Protein AF-A0A164U7T7-F1 (afdb_monomer)

Sequence (121 aa):
MAAIAFRSTSLLSQFTQSLHIPIFQALWELFPPFLLAVPKKKTSHSRKRMRSANKGLQDKTSKRLFFDILDSADVHIGFVNCPGCGNVKLAHHICASCYSQISREWKAQQRVGNSDAESIS

Mean predicted aligned error: 17.82 Å

Organism: NCBI:txid1314777

Solvent-accessible surface area (backbone atoms only — not comparable to full-atom values): 8348 Å² total; per-residue (Å²): 136,89,88,82,88,83,90,75,86,80,94,78,85,86,87,87,86,82,84,83,52,72,63,60,57,55,48,58,68,53,44,61,61,65,71,59,72,51,80,91,64,86,79,50,71,66,64,52,48,61,68,52,60,82,65,64,85,79,77,84,63,85,74,77,73,84,81,85,88,89,81,97,76,83,90,73,72,54,64,40,67,32,92,86,79,62,50,81,21,50,51,98,51,79,43,66,68,62,51,52,52,54,54,49,51,55,53,50,52,52,53,52,55,51,55,60,58,63,73,76,113

Structure (mmCIF, N/CA/C/O backbone):
data_AF-A0A164U7T7-F1
#
_entry.id   AF-A0A164U7T7-F1
#
loop_
_atom_site.group_PDB
_atom_site.id
_atom_site.type_symbol
_atom_site.label_atom_id
_atom_site.label_alt_id
_atom_site.label_comp_id
_atom_site.label_asym_id
_atom_site.label_entity_id
_atom_site.label_seq_id
_atom_site.pdbx_PDB_ins_code
_atom_site.Cartn_x
_atom_site.Cartn_y
_atom_site.Cartn_z
_atom_site.occupancy
_atom_site.B_iso_or_equiv
_atom_site.auth_seq_id
_atom_site.auth_comp_id
_atom_site.auth_asym_id
_atom_site.auth_atom_id
_atom_site.pdbx_PDB_model_num
ATOM 1 N N . MET A 1 1 ? -32.017 -37.779 -95.921 1.00 38.69 1 MET A N 1
ATOM 2 C CA . MET A 1 1 ? -31.878 -39.053 -95.179 1.00 38.69 1 MET A CA 1
ATOM 3 C C . MET A 1 1 ? -31.166 -38.710 -93.872 1.00 38.69 1 MET A C 1
ATOM 5 O O . MET A 1 1 ? -29.970 -38.494 -93.902 1.00 38.69 1 MET A O 1
ATOM 9 N N . ALA A 1 2 ? -31.850 -38.197 -92.848 1.00 43.31 2 ALA A N 1
ATOM 10 C CA . ALA A 1 2 ? -32.685 -38.895 -91.861 1.00 43.31 2 ALA A CA 1
ATOM 11 C C . ALA A 1 2 ? -31.918 -39.965 -91.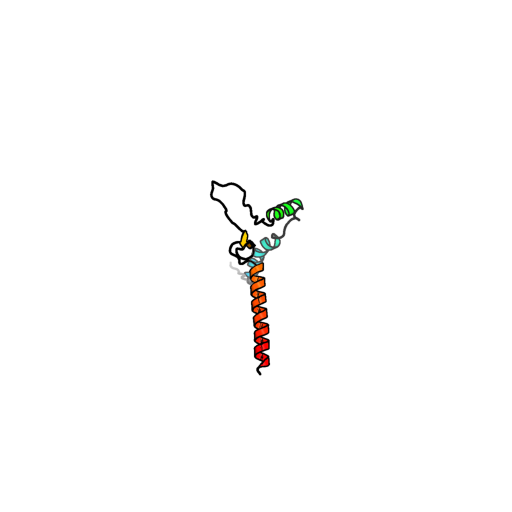061 1.00 43.31 2 ALA A C 1
ATOM 13 O O . ALA A 1 2 ? -31.686 -41.043 -91.595 1.00 43.31 2 ALA A O 1
ATOM 14 N N . ALA A 1 3 ? -31.578 -39.631 -89.805 1.00 46.19 3 ALA A N 1
ATOM 15 C CA . ALA A 1 3 ? -31.734 -40.426 -88.568 1.00 46.19 3 ALA A CA 1
ATOM 16 C C . ALA A 1 3 ? -30.572 -40.171 -87.585 1.00 46.19 3 ALA A C 1
ATOM 18 O O . ALA A 1 3 ? -29.458 -39.961 -88.037 1.00 46.19 3 ALA A O 1
ATOM 19 N N . ILE A 1 4 ? -30.667 -40.210 -86.253 1.00 55.34 4 ILE A N 1
ATOM 20 C CA . ILE A 1 4 ? -31.722 -40.295 -85.228 1.00 55.34 4 ILE A CA 1
ATOM 21 C C . ILE A 1 4 ? -31.008 -39.880 -83.921 1.00 55.34 4 ILE A C 1
ATOM 23 O O . ILE A 1 4 ? -29.807 -40.091 -83.757 1.00 55.34 4 ILE A O 1
ATOM 27 N N . ALA A 1 5 ? -31.753 -39.271 -83.003 1.00 57.53 5 ALA A N 1
ATOM 28 C CA . ALA A 1 5 ? -31.295 -38.813 -81.700 1.00 57.53 5 ALA A CA 1
ATOM 29 C C . ALA A 1 5 ? -30.886 -39.950 -80.745 1.00 57.53 5 ALA A C 1
ATOM 31 O O . ALA A 1 5 ? -31.526 -40.995 -80.719 1.00 57.53 5 ALA A O 1
ATOM 32 N N . PHE A 1 6 ? -29.948 -39.658 -79.841 1.00 56.56 6 PHE A N 1
ATOM 33 C CA . PHE A 1 6 ? -29.943 -40.235 -78.496 1.00 56.56 6 PHE A CA 1
ATOM 34 C C . PHE A 1 6 ? -29.769 -39.116 -77.468 1.00 56.56 6 PHE A C 1
ATOM 36 O O . PHE A 1 6 ? -28.672 -38.646 -77.178 1.00 56.56 6 PHE A O 1
ATOM 43 N N . ARG A 1 7 ? -30.908 -38.670 -76.930 1.00 63.50 7 ARG A N 1
ATOM 44 C CA . ARG A 1 7 ? -30.979 -38.067 -75.601 1.00 63.50 7 ARG A CA 1
ATOM 45 C C . ARG A 1 7 ? -30.796 -39.201 -74.597 1.00 63.50 7 ARG A C 1
ATOM 47 O O . ARG A 1 7 ? -31.591 -40.132 -74.619 1.00 63.50 7 ARG A O 1
ATOM 54 N N . SER A 1 8 ? -29.813 -39.107 -73.708 1.00 52.72 8 SER A N 1
ATOM 55 C CA . SER A 1 8 ? -29.855 -39.858 -72.451 1.00 52.72 8 SER A CA 1
ATOM 56 C C . SER A 1 8 ? -29.049 -39.144 -71.371 1.00 52.72 8 SER A C 1
ATOM 58 O O . SER A 1 8 ? -27.831 -39.239 -71.283 1.00 52.72 8 SER A O 1
ATOM 60 N N . THR A 1 9 ? -29.785 -38.324 -70.626 1.00 56.19 9 THR A N 1
ATOM 61 C CA . THR A 1 9 ? -29.729 -38.166 -69.168 1.00 56.19 9 THR A CA 1
ATOM 62 C C . THR A 1 9 ? -28.515 -38.751 -68.434 1.00 56.19 9 THR A C 1
ATOM 64 O O . THR A 1 9 ? -28.442 -39.956 -68.206 1.00 56.19 9 THR A O 1
ATOM 67 N N . SER A 1 10 ? -27.674 -37.875 -67.883 1.00 51.56 10 SER A N 1
ATOM 68 C CA . SER A 1 10 ? -26.912 -38.155 -66.661 1.00 51.56 10 SER A CA 1
ATOM 69 C C . SER A 1 10 ? -27.273 -37.125 -65.585 1.00 51.56 10 SER A C 1
ATOM 71 O O . SER A 1 10 ? -26.573 -36.153 -65.315 1.00 51.56 10 SER A O 1
ATOM 73 N N . LEU A 1 11 ? -28.430 -37.365 -64.961 1.00 55.81 11 LEU A N 1
ATOM 74 C CA . LEU A 1 11 ? -28.852 -36.784 -63.685 1.00 55.81 11 LEU A CA 1
ATOM 75 C C . LEU A 1 11 ? -27.966 -37.320 -62.542 1.00 55.81 11 LEU A C 1
ATOM 77 O O . LEU A 1 11 ? -28.423 -38.106 -61.722 1.00 55.81 11 LEU A O 1
ATOM 81 N N . LEU A 1 12 ? -26.689 -36.936 -62.494 1.00 55.56 12 LEU A N 1
ATOM 82 C CA . LEU A 1 12 ? -25.770 -37.305 -61.404 1.00 55.56 12 LEU A CA 1
ATOM 83 C C . LEU A 1 12 ? -24.841 -36.140 -61.019 1.00 55.56 12 LEU A C 1
ATOM 85 O O . LEU A 1 12 ? -23.628 -36.292 -60.933 1.00 55.56 12 LEU A O 1
ATOM 89 N N . SER A 1 13 ? -25.399 -34.950 -60.782 1.00 56.91 13 SER A N 1
ATOM 90 C CA . SER A 1 13 ? -24.619 -33.810 -60.259 1.00 56.91 13 SER A CA 1
ATOM 91 C C . SER A 1 13 ? -25.330 -33.046 -59.136 1.00 56.91 13 SER A C 1
ATOM 93 O O . SER A 1 13 ? -25.127 -31.856 -58.933 1.00 56.91 13 SER A O 1
ATOM 95 N N . GLN A 1 14 ? -26.186 -33.723 -58.374 1.00 59.84 14 GLN A N 1
ATOM 96 C CA . GLN A 1 14 ? -26.867 -33.112 -57.233 1.00 59.84 14 GLN A CA 1
ATOM 97 C C . GLN A 1 14 ? -26.738 -34.002 -56.001 1.00 59.84 14 GLN A C 1
ATOM 99 O O . GLN A 1 14 ? -27.717 -34.615 -55.600 1.00 59.84 14 GLN A O 1
ATOM 104 N N . PHE A 1 15 ? -25.544 -34.118 -55.400 1.00 57.75 15 PHE A N 1
ATOM 105 C CA . PHE A 1 15 ? -25.476 -34.659 -54.032 1.00 57.75 15 PHE A CA 1
ATOM 106 C C . PHE A 1 15 ? -24.248 -34.295 -53.179 1.00 57.75 15 PHE A C 1
ATOM 108 O O . PHE A 1 15 ? -23.879 -35.062 -52.299 1.00 57.75 15 PHE A O 1
ATOM 115 N N . THR A 1 16 ? -23.595 -33.143 -53.357 1.00 57.16 16 THR A N 1
ATOM 116 C CA . THR A 1 16 ? -22.515 -32.759 -52.416 1.00 57.16 16 THR A CA 1
ATOM 117 C C . THR A 1 16 ? -22.404 -31.255 -52.193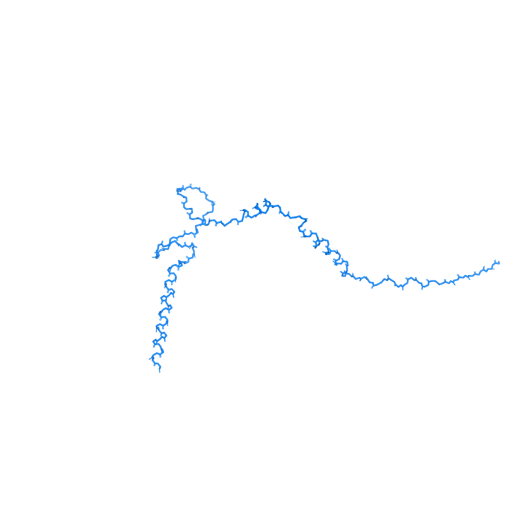 1.00 57.16 16 THR A C 1
ATOM 119 O O . THR A 1 16 ? -21.326 -30.694 -52.351 1.00 57.16 16 THR A O 1
ATOM 122 N N . GLN A 1 17 ? -23.489 -30.568 -51.830 1.00 59.31 17 GLN A N 1
ATOM 123 C CA . GLN A 1 17 ? -23.386 -29.171 -51.383 1.00 59.31 17 GLN A CA 1
ATOM 124 C C . GLN A 1 17 ? -24.408 -28.828 -50.291 1.00 59.31 17 GLN A C 1
ATOM 126 O O . GLN A 1 17 ? -25.337 -28.072 -50.536 1.00 59.31 17 GLN A O 1
ATOM 131 N N . SER A 1 18 ? -24.238 -29.343 -49.068 1.00 56.81 18 SER A N 1
ATOM 132 C CA . SER A 1 18 ? -24.807 -28.669 -47.881 1.00 56.81 18 SER A CA 1
ATOM 133 C C . SER A 1 18 ? -24.158 -29.075 -46.548 1.00 56.81 18 SER A C 1
ATOM 135 O O . SER A 1 18 ? -24.835 -29.215 -45.534 1.00 56.81 18 SER A O 1
ATOM 137 N N . LEU A 1 19 ? -22.835 -29.238 -46.508 1.00 56.44 19 LEU A N 1
ATOM 138 C CA . LEU A 1 19 ? -22.086 -29.138 -45.246 1.00 56.44 19 LEU A CA 1
ATOM 139 C C . LEU A 1 19 ? -21.308 -27.817 -45.237 1.00 56.44 19 LEU A C 1
ATOM 141 O O . LEU A 1 19 ? -20.112 -27.772 -44.970 1.00 56.44 19 LEU A O 1
ATOM 145 N N . HIS A 1 20 ? -21.991 -26.720 -45.575 1.00 59.09 20 HIS A N 1
ATOM 146 C CA . HIS A 1 20 ? -21.487 -25.386 -45.279 1.00 59.09 20 HIS A CA 1
ATOM 147 C C . HIS A 1 20 ? -21.724 -25.142 -43.789 1.00 59.09 20 HIS A C 1
ATOM 149 O O . HIS A 1 20 ? -22.787 -24.696 -43.369 1.00 59.09 20 HIS A O 1
ATOM 155 N N . ILE A 1 21 ? -20.748 -25.551 -42.983 1.00 61.34 21 ILE A N 1
ATOM 156 C CA . ILE A 1 21 ? -20.713 -25.318 -41.546 1.00 61.34 21 ILE A CA 1
ATOM 157 C C . ILE A 1 21 ? -19.984 -23.974 -41.357 1.00 61.34 21 ILE A C 1
ATOM 159 O O . ILE A 1 21 ? -18.750 -23.969 -41.352 1.00 61.34 21 ILE A O 1
ATOM 163 N N . PRO A 1 22 ? -20.683 -22.831 -41.191 1.00 62.81 22 PRO A N 1
ATOM 164 C CA . PRO A 1 22 ? -20.026 -21.538 -40.947 1.00 62.81 22 PRO A CA 1
ATOM 165 C C . PRO A 1 22 ? -19.174 -21.561 -39.665 1.00 62.81 22 PRO A C 1
ATOM 167 O O . PRO A 1 22 ? -18.213 -20.811 -39.523 1.00 62.81 22 PRO A O 1
ATOM 170 N N . ILE A 1 23 ? -19.478 -22.491 -38.755 1.00 68.19 23 ILE A N 1
ATOM 171 C CA . ILE A 1 23 ? -18.733 -22.734 -37.519 1.00 68.19 23 ILE A CA 1
ATOM 172 C C . ILE A 1 23 ? -17.333 -23.305 -37.793 1.00 68.19 23 ILE A C 1
ATOM 174 O O . ILE A 1 23 ? -16.401 -22.942 -37.088 1.00 68.19 23 ILE A O 1
ATOM 178 N N . PHE A 1 24 ? -17.138 -24.151 -38.812 1.00 67.38 24 PHE A N 1
ATOM 179 C CA . PHE A 1 24 ? -15.838 -24.788 -39.071 1.00 67.38 24 PHE A CA 1
ATOM 180 C C . PHE A 1 24 ? -14.830 -23.805 -39.680 1.00 67.38 24 PHE A C 1
ATOM 182 O O . PHE A 1 24 ? -13.652 -23.862 -39.336 1.00 67.38 24 PHE A O 1
ATOM 189 N N . GLN A 1 25 ? -15.284 -22.870 -40.528 1.00 70.00 25 GLN A N 1
ATOM 190 C CA . GLN A 1 25 ? -14.438 -21.774 -41.022 1.00 70.00 25 GLN A CA 1
ATOM 191 C C . GLN A 1 25 ? -14.100 -20.771 -39.914 1.00 70.00 25 GLN A C 1
ATOM 193 O O . GLN A 1 25 ? -12.942 -20.383 -39.789 1.00 70.00 25 GLN A O 1
ATOM 198 N N . ALA A 1 26 ? -15.073 -20.417 -39.067 1.00 71.44 26 ALA A N 1
ATOM 199 C CA . ALA A 1 26 ? -14.831 -19.557 -37.909 1.00 71.44 26 ALA A CA 1
ATOM 200 C C . ALA A 1 26 ? -13.858 -20.194 -36.896 1.00 71.44 26 ALA A C 1
ATOM 202 O O . ALA A 1 26 ? -13.024 -19.506 -36.313 1.00 71.44 26 ALA A O 1
ATOM 203 N N . LEU A 1 27 ? -13.915 -21.520 -36.715 1.00 70.75 27 LEU A N 1
ATOM 204 C CA . LEU A 1 27 ? -12.970 -22.248 -35.867 1.00 70.75 27 LEU A CA 1
ATOM 205 C C . LEU A 1 27 ? -11.556 -22.228 -36.464 1.00 70.75 27 LEU A C 1
ATOM 207 O O . LEU A 1 27 ? -10.593 -21.998 -35.737 1.00 70.75 27 LEU A O 1
ATOM 211 N N . TRP A 1 28 ? -11.427 -22.430 -37.781 1.00 70.19 28 TRP A N 1
ATOM 212 C CA . TRP A 1 28 ? -10.141 -22.381 -38.489 1.00 70.19 28 TRP A CA 1
ATOM 213 C C . TRP A 1 28 ? -9.487 -20.994 -38.436 1.00 70.19 28 TRP A C 1
ATOM 215 O O . TRP A 1 28 ? -8.275 -20.908 -38.282 1.00 70.19 28 TRP A O 1
ATOM 225 N N . GLU A 1 29 ? -10.270 -19.916 -38.486 1.00 71.06 29 GLU A N 1
ATOM 226 C CA . GLU A 1 29 ? -9.801 -18.536 -38.268 1.00 71.06 29 GLU A CA 1
ATOM 227 C C . GLU A 1 29 ? -9.261 -18.304 -36.843 1.00 71.06 29 GLU A C 1
ATOM 229 O O . GLU A 1 29 ? -8.319 -17.537 -36.641 1.00 71.06 29 GLU A O 1
ATOM 234 N N . LEU A 1 30 ? -9.8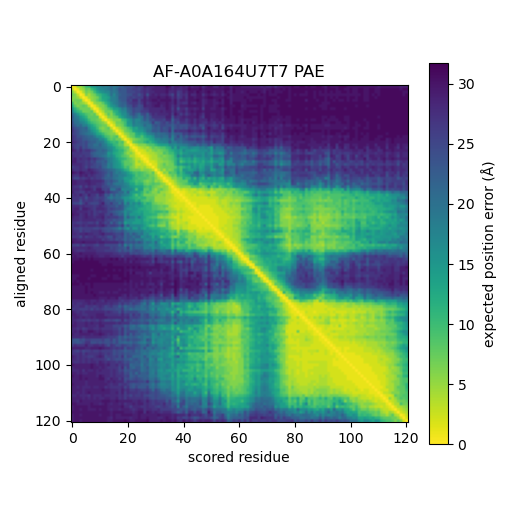05 -19.009 -35.846 1.00 71.00 30 LEU A N 1
ATOM 235 C CA . LEU A 1 30 ? -9.410 -18.885 -34.439 1.00 71.00 30 LEU A CA 1
ATOM 236 C C . LEU A 1 30 ? -8.151 -19.704 -34.078 1.00 71.00 30 LEU A C 1
ATOM 238 O O . LEU A 1 30 ? -7.430 -19.368 -33.134 1.00 71.00 30 LEU A O 1
ATOM 242 N N . PHE A 1 31 ? -7.852 -20.765 -34.833 1.00 71.50 31 PHE A N 1
ATOM 243 C CA . PHE A 1 31 ? -6.704 -21.652 -34.602 1.00 71.50 31 PHE A CA 1
ATOM 244 C C . PHE A 1 31 ? -5.304 -21.011 -34.739 1.00 71.50 31 PHE A C 1
ATOM 246 O O . PHE A 1 31 ? -4.460 -21.296 -33.880 1.00 71.50 31 PHE A O 1
ATOM 253 N N . PRO A 1 32 ? -4.989 -20.170 -35.748 1.00 70.62 32 PRO A N 1
ATOM 254 C CA . PRO A 1 32 ? -3.645 -19.618 -35.915 1.00 70.62 32 PRO A CA 1
ATOM 255 C C . PRO A 1 32 ? -3.143 -18.787 -34.719 1.00 70.62 32 PRO A C 1
ATOM 257 O O . PRO A 1 32 ? -2.033 -19.060 -34.254 1.00 70.62 32 PRO A O 1
ATOM 260 N N . PRO A 1 33 ? -3.901 -17.827 -34.150 1.00 68.06 33 PRO A N 1
ATOM 261 C CA . PRO A 1 33 ? -3.428 -17.075 -32.989 1.00 68.06 33 PRO A CA 1
ATOM 262 C C . PRO A 1 33 ? -3.349 -17.943 -31.728 1.00 68.06 33 PRO A C 1
ATOM 264 O O . PRO A 1 33 ? -2.417 -17.778 -30.943 1.00 68.06 33 PRO A O 1
ATOM 267 N N . PHE A 1 34 ? -4.258 -18.907 -31.550 1.00 67.62 34 PHE A N 1
ATOM 268 C CA . PHE A 1 34 ? -4.252 -19.795 -30.385 1.00 67.62 34 PHE A CA 1
ATOM 269 C C . PHE A 1 34 ? -3.027 -20.727 -30.358 1.00 67.62 34 PHE A C 1
ATOM 271 O O . PHE A 1 34 ? -2.400 -20.896 -29.313 1.00 67.62 34 PHE A O 1
ATOM 278 N N . LEU A 1 35 ? -2.625 -21.277 -31.509 1.00 66.12 35 LEU A N 1
ATOM 279 C CA . LEU A 1 35 ? -1.449 -22.15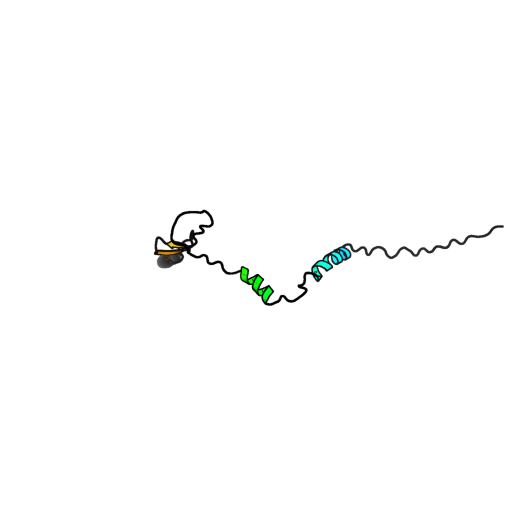3 -31.619 1.00 66.12 35 LEU A CA 1
ATOM 280 C C . LEU A 1 35 ? -0.115 -21.384 -31.619 1.00 66.12 35 LEU A C 1
ATOM 282 O O . LEU A 1 35 ? 0.914 -21.938 -31.227 1.00 66.12 35 LEU A O 1
ATOM 286 N N . LEU A 1 36 ? -0.110 -20.113 -32.036 1.00 68.69 36 LEU A N 1
ATOM 287 C CA . LEU A 1 36 ? 1.095 -19.274 -32.100 1.00 68.69 36 LEU A CA 1
ATOM 288 C C . LEU A 1 36 ? 1.326 -18.409 -30.851 1.00 68.69 36 LEU A C 1
ATOM 290 O O . LEU A 1 36 ? 2.446 -17.942 -30.647 1.00 68.69 36 LEU A O 1
ATOM 294 N N . ALA A 1 37 ? 0.324 -18.227 -29.986 1.00 74.50 37 ALA A N 1
ATOM 295 C CA . ALA A 1 37 ? 0.445 -17.479 -28.727 1.00 74.50 37 ALA A CA 1
ATOM 296 C C . ALA A 1 37 ? 1.239 -18.221 -27.630 1.00 74.50 37 ALA A C 1
ATOM 298 O O . ALA A 1 37 ? 1.321 -17.766 -26.488 1.00 74.50 37 ALA A O 1
ATOM 299 N N . VAL A 1 38 ? 1.856 -19.357 -27.961 1.00 84.81 38 VAL A N 1
ATOM 300 C CA . VAL A 1 38 ? 2.749 -20.086 -27.061 1.00 84.81 38 VAL A CA 1
ATOM 301 C C . VAL A 1 38 ? 4.173 -19.544 -27.204 1.00 84.81 38 VAL A C 1
ATOM 303 O O . VAL A 1 38 ? 4.688 -19.439 -28.321 1.00 84.81 38 VAL A O 1
ATOM 306 N N . PRO A 1 39 ? 4.869 -19.236 -26.091 1.00 82.06 39 PRO A N 1
ATOM 307 C CA . PRO A 1 39 ? 6.262 -18.818 -26.130 1.00 82.06 39 PRO A CA 1
ATOM 308 C C . PRO A 1 39 ? 7.120 -19.790 -26.947 1.00 82.06 39 PRO A C 1
ATOM 310 O O . PRO A 1 39 ? 7.374 -20.923 -26.543 1.00 82.06 39 PRO A O 1
ATOM 313 N N . LYS A 1 40 ? 7.615 -19.324 -28.097 1.00 88.62 40 LYS A N 1
ATOM 314 C CA . LYS A 1 40 ? 8.370 -20.154 -29.047 1.00 88.62 40 LYS A CA 1
ATOM 315 C C . LYS A 1 40 ? 9.651 -20.746 -28.450 1.00 88.62 40 LYS A C 1
ATOM 317 O O . LYS A 1 40 ? 10.127 -21.780 -28.922 1.00 88.62 40 LYS A O 1
ATOM 322 N N . LYS A 1 41 ? 10.249 -20.061 -27.467 1.00 90.50 41 LYS A N 1
ATOM 323 C CA . LYS A 1 41 ? 11.531 -20.404 -26.833 1.00 90.50 41 LYS A CA 1
ATOM 324 C C . LYS A 1 41 ? 11.518 -20.041 -25.349 1.00 90.50 41 LYS A C 1
ATOM 326 O O . LYS A 1 41 ? 10.920 -19.042 -24.948 1.00 90.50 41 LYS A O 1
ATOM 331 N N . LYS A 1 42 ? 12.241 -20.817 -24.538 1.00 91.88 42 LYS A N 1
ATOM 332 C CA . LYS A 1 42 ? 12.433 -20.519 -23.115 1.00 91.88 42 LYS A CA 1
ATOM 333 C C . LYS A 1 42 ? 13.217 -19.215 -22.950 1.00 91.88 42 LYS A C 1
ATOM 335 O O . LYS A 1 42 ? 14.261 -19.021 -23.568 1.00 91.88 42 LYS A O 1
ATOM 340 N N . THR A 1 43 ? 12.719 -18.310 -22.111 1.00 93.06 43 THR A N 1
ATOM 341 C CA . THR A 1 43 ? 13.395 -17.039 -21.819 1.00 93.06 43 THR A CA 1
ATOM 342 C C . THR A 1 43 ? 14.723 -17.287 -21.103 1.00 93.06 43 THR A C 1
ATOM 344 O O . THR A 1 43 ? 14.756 -18.048 -20.136 1.00 93.06 43 THR A O 1
ATOM 347 N N . SER A 1 44 ? 15.800 -16.614 -21.522 1.00 95.62 44 SER A N 1
ATOM 348 C CA . SER A 1 44 ? 17.094 -16.704 -20.833 1.00 95.62 44 SER A CA 1
ATOM 349 C C . SER A 1 44 ? 17.036 -16.097 -19.427 1.00 95.62 44 SER A C 1
ATOM 351 O O . SER A 1 44 ? 16.225 -15.207 -19.151 1.00 95.62 44 SER A O 1
ATOM 353 N N . HIS A 1 45 ? 17.932 -16.549 -18.546 1.00 95.38 45 HIS A N 1
ATOM 354 C CA . HIS A 1 45 ? 18.030 -16.053 -17.171 1.00 95.38 45 HIS A CA 1
ATOM 355 C C . HIS A 1 45 ? 18.167 -14.519 -17.112 1.00 95.38 45 HIS A C 1
ATOM 357 O O . HIS A 1 45 ? 17.427 -13.860 -16.385 1.00 95.38 45 HIS A O 1
ATOM 363 N N . SER A 1 46 ? 19.025 -13.940 -17.963 1.00 95.62 46 SER A N 1
ATOM 364 C CA . SER A 1 46 ? 19.204 -12.484 -18.074 1.00 95.62 46 SER A CA 1
ATOM 365 C C . SER A 1 46 ? 17.909 -11.758 -18.477 1.00 95.62 46 SER A C 1
ATOM 367 O O . SER A 1 46 ? 17.486 -10.825 -17.796 1.00 95.62 46 SER A O 1
ATOM 369 N N . ARG A 1 47 ? 17.196 -12.240 -19.509 1.00 93.81 47 ARG A N 1
ATOM 370 C CA . ARG A 1 47 ? 15.922 -11.641 -19.955 1.00 93.81 47 ARG A CA 1
ATOM 371 C C . ARG A 1 47 ? 14.839 -11.696 -18.877 1.00 93.81 47 ARG A C 1
ATOM 373 O O . ARG A 1 47 ? 14.070 -10.746 -18.748 1.00 93.81 47 ARG A O 1
ATOM 380 N N . LYS A 1 48 ? 14.781 -12.778 -18.090 1.00 94.38 48 LYS A N 1
ATOM 381 C CA . LYS A 1 48 ? 13.876 -12.882 -16.933 1.00 94.38 48 LYS A CA 1
ATOM 382 C C . LYS A 1 48 ? 14.243 -11.856 -15.856 1.00 94.38 48 LYS A C 1
ATOM 384 O O . LYS A 1 48 ? 13.361 -11.134 -15.401 1.00 94.38 48 LYS A O 1
ATOM 389 N N . ARG A 1 49 ? 15.530 -11.757 -15.504 1.00 93.94 49 ARG A N 1
ATOM 390 C CA . ARG A 1 49 ? 16.027 -10.854 -14.455 1.00 93.94 49 ARG A CA 1
ATOM 391 C C . ARG A 1 49 ? 15.792 -9.383 -14.793 1.00 93.94 49 ARG A C 1
ATOM 393 O O . ARG A 1 49 ? 15.326 -8.649 -13.933 1.00 93.94 49 ARG A O 1
ATOM 400 N N . MET A 1 50 ? 16.033 -8.970 -16.040 1.00 94.19 50 MET A N 1
ATOM 401 C CA . MET A 1 50 ? 15.770 -7.592 -16.480 1.00 94.19 50 MET A CA 1
ATOM 402 C C . MET A 1 50 ? 14.289 -7.216 -16.342 1.00 94.19 50 MET A C 1
ATOM 404 O O . MET A 1 50 ? 13.965 -6.141 -15.852 1.00 94.19 50 MET A O 1
ATOM 408 N N . ARG A 1 51 ? 13.370 -8.124 -16.703 1.00 92.81 51 ARG A N 1
ATOM 409 C CA . ARG A 1 51 ? 11.923 -7.875 -16.575 1.00 92.81 51 ARG A CA 1
ATOM 410 C C . ARG A 1 51 ? 11.453 -7.768 -15.122 1.00 92.81 51 ARG A C 1
ATOM 412 O O . ARG A 1 51 ? 10.485 -7.059 -14.864 1.00 92.81 51 ARG A O 1
ATOM 419 N N . SER A 1 52 ? 12.074 -8.498 -14.193 1.00 92.38 52 SER A N 1
ATOM 420 C CA . SER A 1 52 ? 11.720 -8.449 -12.768 1.00 92.38 52 SER A CA 1
ATOM 421 C C . SER A 1 52 ? 12.428 -7.331 -12.003 1.00 92.38 52 SER A C 1
ATOM 423 O O . SER A 1 52 ? 11.895 -6.871 -11.002 1.00 92.38 52 SER A O 1
ATOM 425 N N . ALA A 1 53 ? 13.601 -6.883 -12.458 1.00 88.81 53 ALA A N 1
ATOM 426 C CA . ALA A 1 53 ? 14.396 -5.864 -11.770 1.00 88.81 53 ALA A CA 1
ATOM 427 C C . ALA A 1 53 ? 13.677 -4.509 -11.675 1.00 88.81 53 ALA A C 1
ATOM 429 O O . ALA A 1 53 ? 13.761 -3.841 -10.653 1.00 88.81 53 ALA A O 1
ATOM 430 N N . ASN A 1 54 ? 12.891 -4.151 -12.692 1.00 84.38 54 ASN A N 1
ATOM 431 C CA . ASN A 1 54 ? 12.157 -2.880 -12.725 1.00 84.38 54 ASN A CA 1
ATOM 432 C C . ASN A 1 54 ? 10.871 -2.888 -11.878 1.00 84.38 54 ASN A C 1
ATOM 434 O O . ASN A 1 54 ? 10.081 -1.954 -11.947 1.00 84.38 54 ASN A O 1
ATOM 438 N N . LYS A 1 55 ? 10.628 -3.957 -11.110 1.00 88.12 55 LYS A N 1
ATOM 439 C CA . LYS A 1 55 ? 9.423 -4.153 -10.289 1.00 88.12 55 LYS A CA 1
ATOM 440 C C . LYS A 1 55 ? 9.752 -4.194 -8.793 1.00 88.12 55 LYS A C 1
ATOM 442 O O . LYS A 1 55 ? 9.120 -4.933 -8.044 1.00 88.12 55 LYS A O 1
ATOM 447 N N . GLY A 1 56 ? 10.789 -3.468 -8.380 1.00 86.19 56 GLY A N 1
ATOM 448 C CA . GLY A 1 56 ? 11.190 -3.374 -6.978 1.00 86.19 56 GLY A CA 1
ATOM 449 C C . GLY A 1 56 ? 10.125 -2.703 -6.110 1.00 86.19 56 GLY A C 1
ATOM 450 O O . GLY A 1 56 ? 9.321 -1.907 -6.599 1.00 86.19 56 GLY A O 1
ATOM 451 N N . LEU A 1 57 ? 10.129 -3.028 -4.814 1.00 87.81 57 LEU A N 1
ATOM 452 C CA . LEU A 1 57 ? 9.309 -2.321 -3.837 1.00 87.81 57 LEU A CA 1
ATOM 453 C C . LEU A 1 57 ? 9.799 -0.873 -3.762 1.00 87.81 57 LEU A C 1
ATOM 455 O O . LEU A 1 57 ? 10.971 -0.630 -3.492 1.00 87.81 57 LEU A O 1
ATOM 459 N N . GLN A 1 58 ? 8.911 0.076 -4.042 1.00 79.75 58 GLN A N 1
ATOM 460 C CA . GLN A 1 58 ? 9.245 1.487 -3.910 1.00 79.75 58 GLN A CA 1
ATOM 461 C C . GLN A 1 58 ? 9.329 1.846 -2.430 1.00 79.75 58 GLN A C 1
ATOM 463 O O . GLN A 1 58 ? 8.350 1.715 -1.688 1.00 79.75 58 GLN A O 1
ATOM 468 N N . ASP A 1 59 ? 10.493 2.337 -2.020 1.00 78.38 59 ASP A N 1
ATOM 469 C CA . ASP A 1 59 ? 10.685 2.871 -0.686 1.00 78.38 59 ASP A CA 1
ATOM 470 C C . ASP A 1 59 ? 9.913 4.181 -0.560 1.00 78.38 59 ASP A C 1
ATOM 472 O O . ASP A 1 59 ? 10.325 5.223 -1.079 1.00 78.38 59 ASP A O 1
ATOM 476 N N . LYS A 1 60 ? 8.804 4.144 0.184 1.00 68.44 60 LYS A N 1
ATOM 477 C CA . LYS A 1 60 ? 8.102 5.339 0.669 1.00 68.44 60 LYS A CA 1
ATOM 478 C C . LYS A 1 60 ? 8.967 6.000 1.742 1.00 68.44 60 LYS A C 1
ATOM 480 O O . LYS A 1 60 ? 8.647 5.980 2.925 1.00 68.44 60 LYS A O 1
ATOM 485 N N . THR A 1 61 ? 10.141 6.476 1.352 1.00 59.09 61 THR A N 1
ATOM 486 C CA . THR A 1 61 ? 11.114 7.020 2.287 1.00 59.09 61 THR A CA 1
ATOM 487 C C . THR A 1 61 ? 10.676 8.395 2.752 1.00 59.09 61 THR A C 1
ATOM 489 O O . THR A 1 61 ? 10.325 9.273 1.969 1.00 59.09 61 THR A O 1
ATOM 492 N N . SER A 1 62 ? 10.768 8.571 4.066 1.00 46.56 62 SER A N 1
ATOM 493 C CA . SER A 1 62 ? 10.900 9.823 4.799 1.00 46.56 62 SER A CA 1
ATOM 494 C C . SER A 1 62 ? 12.149 10.594 4.347 1.00 46.56 62 SER A C 1
ATOM 496 O O . SER A 1 62 ? 13.074 10.813 5.125 1.00 46.56 62 SER A O 1
ATOM 498 N N . LYS A 1 63 ? 12.236 10.976 3.072 1.00 41.91 63 LYS A N 1
ATOM 499 C CA . LYS A 1 63 ? 13.270 11.895 2.596 1.00 41.91 63 LYS A CA 1
ATOM 500 C C . LYS A 1 63 ? 12.819 13.314 2.900 1.00 41.91 63 LYS A C 1
ATOM 502 O O .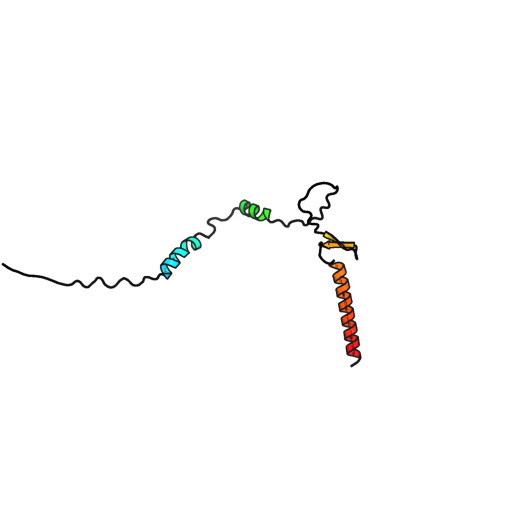 LYS A 1 63 ? 12.354 14.044 2.037 1.00 41.91 63 LYS A O 1
ATOM 507 N N . ARG A 1 64 ? 13.012 13.710 4.157 1.00 44.81 64 ARG A N 1
ATOM 508 C CA . ARG A 1 64 ? 13.359 15.094 4.467 1.00 44.81 64 ARG A CA 1
ATOM 509 C C . ARG A 1 64 ? 14.833 15.230 4.087 1.00 44.81 64 ARG A C 1
ATOM 511 O O . ARG A 1 64 ? 15.701 15.081 4.943 1.00 44.81 64 ARG A O 1
ATOM 518 N N . LEU A 1 65 ? 15.127 15.377 2.792 1.00 39.94 65 LEU A N 1
ATOM 519 C CA . LEU A 1 65 ? 16.437 15.905 2.437 1.00 39.94 65 LEU A CA 1
ATOM 520 C C . LEU A 1 65 ? 16.470 17.345 2.938 1.00 39.94 65 LEU A C 1
ATOM 522 O O . LEU A 1 65 ? 15.530 18.119 2.784 1.00 39.94 65 LEU A O 1
ATOM 526 N N . PHE A 1 66 ? 17.512 17.582 3.710 1.00 44.22 66 PHE A N 1
ATOM 527 C CA . PHE A 1 66 ? 17.751 18.750 4.519 1.00 44.22 66 PHE A CA 1
ATOM 528 C C . PHE A 1 66 ? 18.191 19.887 3.586 1.00 44.22 66 PHE A C 1
ATOM 530 O O . PHE A 1 66 ? 19.131 1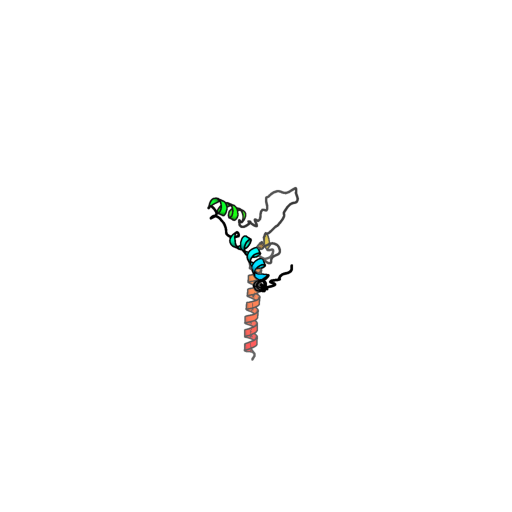9.691 2.820 1.00 44.22 66 PHE A O 1
ATOM 537 N N . PHE A 1 67 ? 17.526 21.041 3.706 1.00 40.34 67 PHE A N 1
ATOM 538 C CA . PHE A 1 67 ? 17.809 22.340 3.073 1.00 40.34 67 PHE A CA 1
ATOM 539 C C . PHE A 1 67 ? 17.017 22.701 1.795 1.00 40.34 67 PHE A C 1
ATOM 541 O O . PHE A 1 67 ? 17.444 22.472 0.671 1.00 40.34 67 PHE A O 1
ATOM 548 N N . ASP A 1 68 ? 15.818 23.236 2.043 1.00 45.31 68 ASP A N 1
ATOM 549 C CA . ASP A 1 68 ? 15.187 24.444 1.491 1.00 45.31 68 ASP A CA 1
ATOM 550 C C . ASP A 1 68 ? 15.568 24.998 0.098 1.00 45.31 68 ASP A C 1
ATOM 552 O O . ASP A 1 68 ? 16.730 25.200 -0.240 1.00 45.31 68 ASP A O 1
ATOM 556 N N . ILE A 1 69 ? 14.496 25.452 -0.572 1.00 46.56 69 ILE A N 1
ATOM 557 C CA . ILE A 1 69 ? 14.412 26.440 -1.664 1.00 46.56 69 ILE A CA 1
ATOM 558 C C . ILE A 1 69 ? 14.593 25.866 -3.086 1.00 46.56 69 ILE A C 1
ATOM 560 O O . ILE A 1 69 ? 15.699 25.642 -3.554 1.00 46.56 69 ILE A O 1
ATOM 564 N N . LEU A 1 70 ? 13.453 25.783 -3.790 1.00 52.31 70 LEU A N 1
ATOM 565 C CA . LEU A 1 70 ? 13.245 25.658 -5.247 1.00 52.31 70 LEU A CA 1
ATOM 566 C C . LEU A 1 70 ? 13.008 24.245 -5.827 1.00 52.31 70 LEU A C 1
ATOM 568 O O . LEU A 1 70 ? 13.921 23.477 -6.102 1.00 52.31 70 LEU A O 1
ATOM 572 N N . ASP A 1 71 ? 11.721 24.041 -6.136 1.00 41.88 71 ASP A N 1
ATOM 573 C CA . ASP A 1 71 ? 11.172 23.486 -7.386 1.00 41.88 71 ASP A CA 1
ATOM 574 C C . ASP A 1 71 ? 10.429 22.123 -7.348 1.00 41.88 71 ASP A C 1
ATOM 576 O O . ASP A 1 71 ? 10.951 21.051 -7.629 1.00 41.88 71 ASP A O 1
ATOM 580 N N . SER A 1 72 ? 9.146 22.203 -6.973 1.00 62.09 72 SER A N 1
ATOM 581 C CA . SER A 1 72 ? 7.979 21.867 -7.818 1.00 62.09 72 SER A CA 1
ATOM 582 C C . SER A 1 72 ? 7.829 20.505 -8.528 1.00 62.09 72 SER A C 1
ATOM 584 O O . SER A 1 72 ? 7.156 20.462 -9.556 1.00 62.09 72 SER A O 1
ATOM 586 N N . ALA A 1 73 ? 8.312 19.377 -7.999 1.00 51.59 73 ALA A N 1
ATOM 587 C CA . ALA A 1 73 ? 7.764 18.065 -8.392 1.00 51.59 73 ALA A CA 1
ATOM 588 C C . ALA A 1 73 ? 7.931 16.988 -7.300 1.00 51.59 73 ALA A C 1
ATOM 590 O O . ALA A 1 73 ? 9.043 16.655 -6.906 1.00 51.59 73 ALA A O 1
ATOM 591 N N . ASP A 1 74 ? 6.797 16.434 -6.853 1.00 45.12 74 ASP A N 1
ATOM 592 C CA . ASP A 1 74 ? 6.613 15.275 -5.959 1.00 45.12 74 ASP A CA 1
ATOM 593 C C . ASP A 1 74 ? 6.928 15.423 -4.454 1.00 45.12 74 ASP A C 1
ATOM 595 O O . ASP A 1 74 ? 7.726 14.686 -3.873 1.00 45.12 74 ASP A O 1
ATOM 599 N N . VAL A 1 75 ? 6.170 16.274 -3.746 1.00 47.97 75 VAL A N 1
ATOM 600 C CA . VAL A 1 75 ? 6.042 16.181 -2.274 1.00 47.97 75 VAL A CA 1
ATOM 601 C C . VAL A 1 75 ? 4.926 15.194 -1.909 1.00 47.97 75 VAL A C 1
ATOM 603 O O . VAL A 1 75 ? 3.822 15.572 -1.526 1.00 47.97 75 VAL A O 1
ATOM 606 N N . HIS A 1 76 ? 5.212 13.895 -1.994 1.00 48.03 76 HIS A N 1
ATOM 607 C CA . HIS A 1 76 ? 4.402 12.870 -1.328 1.00 48.03 76 HIS A CA 1
ATOM 608 C C . HIS A 1 76 ? 4.989 12.577 0.064 1.00 48.03 76 HIS A C 1
ATOM 610 O O . HIS A 1 76 ? 5.738 11.619 0.259 1.00 48.03 76 HIS A O 1
ATOM 616 N N . ILE A 1 77 ? 4.653 13.409 1.060 1.00 55.59 77 ILE A N 1
ATOM 617 C CA . ILE A 1 77 ? 5.005 13.152 2.468 1.00 55.59 77 ILE A CA 1
ATOM 618 C C . ILE A 1 77 ? 4.181 11.957 2.948 1.00 55.59 77 ILE A C 1
ATOM 620 O O . ILE A 1 77 ? 3.001 12.081 3.257 1.00 55.59 77 ILE A O 1
ATOM 624 N N . GLY A 1 78 ? 4.798 10.776 2.979 1.00 64.06 78 GLY A N 1
ATOM 625 C CA . GLY A 1 78 ? 4.132 9.535 3.374 1.00 64.06 78 GLY A CA 1
ATOM 626 C C . GLY A 1 78 ? 4.047 9.315 4.884 1.00 64.06 78 GLY A C 1
ATOM 627 O O . GLY A 1 78 ? 3.188 8.558 5.320 1.00 64.06 78 GLY A O 1
ATOM 628 N N . PHE A 1 79 ? 4.889 9.965 5.694 1.00 80.81 79 PHE A N 1
ATOM 629 C CA . PHE A 1 79 ? 4.977 9.729 7.139 1.00 80.81 79 PHE A CA 1
ATOM 630 C C . PHE A 1 79 ? 5.009 11.038 7.934 1.00 80.81 79 PHE A C 1
ATOM 632 O O . PHE A 1 79 ? 5.745 11.960 7.594 1.00 80.81 79 PHE A O 1
ATOM 639 N N . VAL A 1 80 ? 4.216 11.105 9.003 1.00 86.12 80 VAL A N 1
ATOM 640 C CA . VAL A 1 80 ? 4.069 12.265 9.898 1.00 86.12 80 VAL A CA 1
ATOM 641 C C . VAL A 1 80 ? 4.109 11.772 11.344 1.00 86.12 80 VAL A C 1
ATOM 643 O O . VAL A 1 80 ? 3.684 10.654 11.627 1.00 86.12 80 VAL A O 1
ATOM 646 N N . ASN A 1 81 ? 4.586 12.577 12.290 1.00 89.44 81 ASN A N 1
ATOM 647 C CA . ASN A 1 81 ? 4.520 12.229 13.710 1.00 89.44 81 ASN A CA 1
ATOM 648 C C . ASN A 1 81 ? 3.078 12.322 14.238 1.00 89.44 81 ASN A C 1
ATOM 650 O O . ASN A 1 81 ? 2.311 13.225 13.898 1.00 89.44 81 ASN A O 1
ATOM 654 N N . CYS A 1 82 ? 2.674 11.363 15.067 1.00 92.50 82 CYS A N 1
ATOM 655 C CA . CYS A 1 82 ? 1.389 11.412 15.750 1.00 92.50 82 CYS A CA 1
ATOM 656 C C . CYS A 1 82 ? 1.427 12.478 16.862 1.00 92.50 82 CYS A C 1
ATOM 658 O O . CYS A 1 82 ? 2.299 12.389 17.723 1.00 92.50 82 CYS A O 1
ATOM 660 N N . PRO A 1 83 ? 0.470 13.424 16.916 1.00 89.88 83 PRO A N 1
ATOM 661 C CA . PRO A 1 83 ? 0.443 14.452 17.961 1.00 89.88 83 PRO A CA 1
ATOM 662 C C . PRO A 1 83 ? 0.109 13.908 19.360 1.00 89.88 83 PRO A C 1
ATOM 664 O O . PRO A 1 83 ? 0.367 14.588 20.341 1.00 89.88 83 PRO A O 1
ATOM 667 N N . GLY A 1 84 ? -0.464 12.702 19.467 1.00 89.94 84 GLY A N 1
ATOM 668 C CA . GLY A 1 84 ? -0.814 12.098 20.757 1.00 89.94 84 GLY A CA 1
ATOM 669 C C . GLY A 1 84 ? 0.330 11.307 21.392 1.00 89.94 84 GLY A C 1
ATOM 670 O O . GLY A 1 84 ? 0.663 11.522 22.548 1.00 89.94 84 GLY A O 1
ATOM 671 N N . CYS A 1 85 ? 0.938 10.384 20.638 1.00 92.06 85 CYS A N 1
ATOM 672 C CA . CYS A 1 85 ? 1.960 9.467 21.167 1.00 92.06 85 CYS A CA 1
ATOM 673 C C . CYS A 1 85 ? 3.379 9.700 20.628 1.00 92.06 85 CYS A C 1
ATOM 675 O O . CYS A 1 85 ? 4.287 8.958 20.988 1.00 92.06 85 CYS A O 1
ATOM 677 N N . GLY A 1 86 ? 3.587 10.649 19.710 1.00 88.75 86 GLY A N 1
ATOM 678 C CA . GLY A 1 86 ? 4.898 10.939 19.112 1.00 88.75 86 GLY A CA 1
ATOM 679 C C . GLY A 1 86 ? 5.394 9.922 18.072 1.00 88.75 86 GLY A C 1
ATOM 680 O O . GLY A 1 86 ? 6.266 10.255 17.267 1.00 88.75 86 GLY A O 1
ATOM 681 N N . ASN A 1 87 ? 4.810 8.719 18.018 1.00 90.06 87 ASN A N 1
ATOM 682 C CA . ASN A 1 87 ? 5.176 7.691 17.042 1.00 90.06 87 ASN A CA 1
ATOM 683 C C . ASN A 1 87 ? 4.915 8.137 15.601 1.00 90.06 87 ASN A C 1
ATOM 685 O O . ASN A 1 87 ? 3.959 8.861 15.306 1.00 90.06 87 ASN A O 1
ATOM 689 N N . VAL A 1 88 ? 5.740 7.639 14.683 1.00 88.69 88 VAL A N 1
ATOM 690 C CA . VAL A 1 88 ? 5.579 7.880 13.250 1.00 88.69 88 VAL A CA 1
ATOM 691 C C . VAL A 1 88 ? 4.327 7.155 12.749 1.00 88.69 88 VAL A C 1
ATOM 693 O O . VAL A 1 88 ? 4.145 5.960 12.977 1.00 88.69 88 VAL A O 1
ATOM 696 N N . LYS A 1 89 ? 3.446 7.885 12.067 1.00 88.06 89 LYS A N 1
ATOM 697 C CA . LYS A 1 89 ? 2.239 7.370 11.414 1.00 88.06 89 LYS A CA 1
ATOM 698 C C . LYS A 1 89 ? 2.289 7.642 9.915 1.00 88.06 89 LYS A C 1
ATOM 700 O O . LYS A 1 89 ? 2.985 8.551 9.467 1.00 88.06 89 LYS A O 1
ATOM 705 N N . LEU A 1 90 ? 1.517 6.876 9.149 1.00 87.75 90 LEU A N 1
ATOM 706 C CA . LEU A 1 90 ? 1.310 7.152 7.730 1.00 87.75 90 LEU A CA 1
ATOM 707 C C . LEU A 1 90 ? 0.490 8.449 7.582 1.00 87.75 90 LEU A C 1
ATOM 709 O O . LEU A 1 90 ? -0.440 8.699 8.356 1.00 87.75 90 LEU A O 1
ATOM 713 N N . ALA A 1 91 ? 0.849 9.297 6.625 1.00 84.94 91 ALA A N 1
ATOM 714 C CA . ALA A 1 91 ? 0.158 10.552 6.359 1.00 84.94 91 ALA A CA 1
ATOM 715 C C . ALA A 1 91 ? -1.308 10.284 5.993 1.00 84.94 91 ALA A C 1
ATOM 717 O O . ALA A 1 91 ? -1.606 9.316 5.304 1.00 84.94 91 ALA A O 1
ATOM 718 N N . HIS A 1 92 ? -2.224 11.121 6.486 1.00 84.56 92 HIS A N 1
ATOM 719 C CA . HIS A 1 92 ? -3.681 10.977 6.313 1.00 84.56 92 HIS A CA 1
ATOM 720 C C . HIS A 1 92 ? -4.327 9.724 6.930 1.00 84.56 92 HIS A C 1
ATOM 722 O O . HIS A 1 92 ? -5.545 9.581 6.871 1.00 84.56 92 HIS A O 1
ATOM 728 N N . HIS A 1 93 ? -3.560 8.859 7.594 1.00 87.25 93 HIS A N 1
ATOM 729 C CA . HIS A 1 93 ? -4.096 7.736 8.357 1.00 87.25 93 HIS A CA 1
ATOM 730 C C . HIS A 1 93 ? -4.016 8.001 9.865 1.00 87.25 93 HIS A C 1
ATOM 732 O O . HIS A 1 93 ? -3.189 8.781 10.357 1.00 87.25 93 HIS A O 1
ATOM 738 N N . ILE A 1 94 ? -4.900 7.348 10.622 1.00 90.69 94 ILE A N 1
ATOM 739 C CA . ILE A 1 94 ? -4.854 7.372 12.084 1.00 90.69 94 ILE A CA 1
ATOM 740 C C . ILE A 1 94 ? -3.643 6.574 12.588 1.00 90.69 94 ILE A C 1
ATOM 742 O O . ILE A 1 94 ? -3.177 5.638 11.939 1.00 90.69 94 ILE A O 1
ATOM 746 N N . CYS A 1 95 ? -3.107 6.943 13.751 1.00 94.12 95 CYS A N 1
ATOM 747 C CA . CYS A 1 95 ? -2.003 6.198 14.348 1.00 94.12 95 CYS A CA 1
ATOM 748 C C . CYS A 1 95 ? -2.483 4.813 14.804 1.00 94.12 95 CYS A C 1
ATOM 750 O O . CYS A 1 95 ? -3.396 4.721 15.626 1.00 94.12 95 CYS A O 1
ATOM 752 N N . ALA A 1 96 ? -1.833 3.750 14.322 1.00 92.12 96 ALA A N 1
ATOM 753 C CA . ALA A 1 96 ? -2.158 2.375 14.703 1.00 92.12 96 ALA A CA 1
ATOM 754 C C . ALA A 1 96 ? -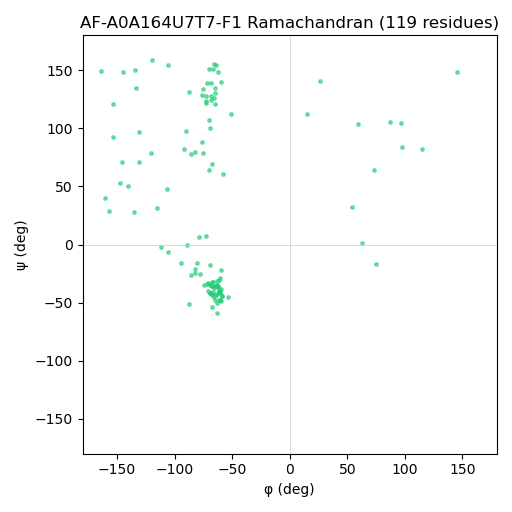2.016 2.133 16.217 1.00 92.12 96 ALA A C 1
ATOM 756 O O . ALA A 1 96 ? -2.860 1.463 16.806 1.00 92.12 96 ALA A O 1
ATOM 757 N N . SER A 1 97 ? -0.998 2.725 16.855 1.00 94.44 97 SER A N 1
ATOM 758 C CA . SER A 1 97 ? -0.768 2.588 18.300 1.00 94.44 97 SER A CA 1
ATOM 759 C C . SER A 1 97 ? -1.921 3.185 19.111 1.00 94.44 97 SER A C 1
ATOM 761 O O . SER A 1 97 ? -2.608 2.454 19.825 1.00 94.44 97 SER A O 1
ATOM 763 N N . CYS A 1 98 ? -2.209 4.480 18.927 1.00 94.94 98 CYS A N 1
ATOM 764 C CA . CYS A 1 98 ? -3.298 5.153 19.642 1.00 94.94 98 CYS A CA 1
ATOM 765 C C . CYS A 1 98 ? -4.653 4.496 19.369 1.00 94.94 98 CYS A C 1
ATOM 767 O O . CYS A 1 98 ? -5.411 4.243 20.299 1.00 94.94 98 CYS A O 1
ATOM 769 N N . TYR A 1 99 ? -4.947 4.173 18.106 1.00 95.44 99 TYR A N 1
ATOM 770 C CA . TYR A 1 99 ? -6.208 3.525 17.752 1.00 95.44 99 TYR A CA 1
ATOM 771 C C . TYR A 1 99 ? -6.360 2.162 18.440 1.00 95.44 99 TYR A C 1
ATOM 773 O O . TYR A 1 99 ? -7.436 1.835 18.937 1.00 95.44 99 TYR A O 1
ATOM 781 N N . SER A 1 100 ? -5.279 1.380 18.523 1.00 95.06 100 SER A N 1
ATOM 782 C CA . SER A 1 100 ? -5.311 0.077 19.188 1.00 95.06 100 SER A CA 1
ATOM 783 C C . SER A 1 100 ? -5.572 0.178 20.692 1.00 95.06 100 SER A C 1
ATOM 785 O O . SER A 1 100 ? -6.295 -0.660 21.222 1.00 95.06 100 SER A O 1
ATOM 787 N N . GLN A 1 101 ? -5.028 1.194 21.367 1.00 95.25 101 GLN A N 1
ATOM 788 C CA . GLN A 1 101 ? -5.232 1.420 22.801 1.00 95.25 101 GLN A CA 1
ATOM 789 C C . GLN A 1 101 ? -6.683 1.811 23.080 1.00 95.25 101 GLN A C 1
ATOM 791 O O . GLN A 1 101 ? -7.384 1.096 23.793 1.00 95.25 101 GLN A O 1
ATOM 796 N N . ILE A 1 102 ? -7.169 2.846 22.392 1.00 95.56 102 ILE A N 1
ATOM 797 C CA . ILE A 1 102 ? -8.539 3.352 22.539 1.00 95.56 102 ILE A CA 1
ATOM 798 C C . ILE A 1 102 ? -9.564 2.251 22.229 1.00 95.56 102 ILE A C 1
ATOM 800 O O . ILE A 1 102 ? -10.511 2.030 22.980 1.00 95.56 1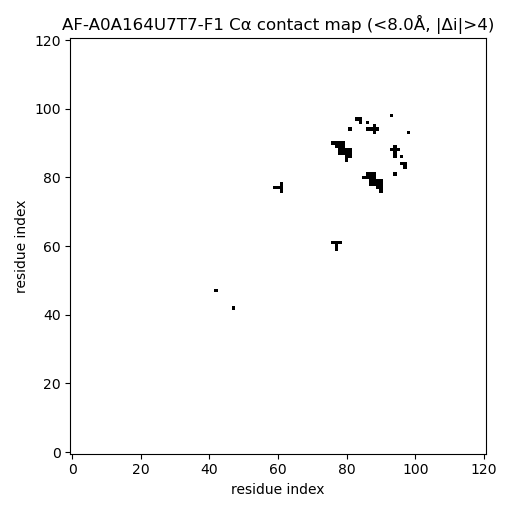02 ILE A O 1
ATOM 804 N N . SER A 1 103 ? -9.355 1.488 21.148 1.00 95.94 103 SER A N 1
ATOM 805 C CA . SER A 1 103 ? -10.265 0.397 20.781 1.00 95.94 103 SER A CA 1
ATOM 806 C C . SER A 1 103 ? -10.296 -0.726 21.825 1.00 95.94 103 SER A C 1
ATOM 808 O O . SER A 1 103 ? -11.349 -1.328 22.048 1.00 95.94 103 SER A O 1
ATOM 810 N N . ARG A 1 104 ? -9.163 -1.031 22.470 1.00 95.94 104 ARG A N 1
ATOM 811 C CA . ARG A 1 104 ? -9.100 -2.035 23.545 1.00 95.94 104 ARG A CA 1
ATOM 812 C C . ARG A 1 104 ? -9.815 -1.551 24.799 1.00 95.94 104 ARG A C 1
ATOM 814 O O . ARG A 1 104 ? -10.556 -2.333 25.387 1.00 95.94 104 ARG A O 1
ATOM 821 N N . GLU A 1 105 ? -9.637 -0.289 25.168 1.00 96.25 105 GLU A N 1
ATOM 822 C CA . GLU A 1 105 ? -10.304 0.325 26.319 1.00 96.25 105 GLU A CA 1
ATOM 823 C C . GLU A 1 105 ? -11.825 0.324 26.153 1.00 96.25 105 GLU A C 1
ATOM 825 O O . GLU A 1 105 ? -12.535 -0.157 27.034 1.00 96.25 105 GLU A O 1
ATOM 830 N N . TRP A 1 106 ? -12.337 0.741 24.991 1.00 96.38 106 TRP A N 1
ATOM 831 C CA . TRP A 1 106 ? -13.777 0.709 24.714 1.00 96.38 106 TRP A CA 1
ATOM 832 C C . TRP A 1 106 ? -14.356 -0.706 24.774 1.00 96.38 106 TRP A C 1
ATOM 834 O O . TRP A 1 106 ? -15.428 -0.919 25.337 1.00 96.38 106 TRP A O 1
ATOM 844 N N . LYS A 1 107 ? -13.634 -1.704 24.251 1.00 94.75 107 LYS A N 1
ATOM 845 C CA . LYS A 1 107 ? -14.059 -3.110 24.340 1.00 94.75 107 LYS A CA 1
ATOM 846 C C . LYS A 1 107 ? -14.021 -3.645 25.770 1.00 94.75 107 LYS A C 1
ATOM 848 O O . LYS A 1 107 ? -14.863 -4.464 26.122 1.00 94.75 107 LYS A O 1
ATOM 853 N N . ALA A 1 108 ? -13.058 -3.220 26.586 1.00 95.06 108 ALA A N 1
ATOM 854 C CA . ALA A 1 108 ? -12.993 -3.607 27.992 1.00 95.06 108 ALA A CA 1
ATOM 855 C C . ALA A 1 108 ? -14.184 -3.036 28.774 1.00 95.06 108 ALA A C 1
ATOM 857 O O . ALA A 1 108 ? -14.853 -3.781 29.484 1.00 95.06 108 ALA A O 1
ATOM 858 N N . GLN A 1 109 ? -14.509 -1.759 28.563 1.00 93.56 109 GLN A N 1
ATOM 859 C CA . GLN A 1 109 ? -15.662 -1.104 29.188 1.00 93.56 109 GLN A CA 1
ATOM 860 C C . GLN A 1 109 ? -16.988 -1.769 28.799 1.00 93.56 109 GLN A C 1
ATOM 862 O O . GLN A 1 109 ? -17.834 -1.982 29.658 1.00 93.56 109 GLN A O 1
ATOM 867 N N . GLN A 1 110 ? -17.155 -2.173 27.535 1.00 92.00 110 GLN A N 1
ATOM 868 C CA . GLN A 1 110 ? -18.350 -2.903 27.092 1.00 92.00 110 GLN A CA 1
ATOM 869 C C . GLN A 1 110 ? -18.496 -4.276 27.757 1.00 92.00 110 GLN A C 1
ATOM 871 O O . GLN A 1 110 ? -19.611 -4.691 28.049 1.00 92.00 110 GLN A O 1
ATOM 876 N N . ARG A 1 111 ? -17.389 -4.986 28.010 1.00 90.06 111 ARG A N 1
ATOM 877 C CA . ARG A 1 111 ? -17.430 -6.277 28.718 1.00 90.06 111 ARG A CA 1
ATOM 878 C C . ARG A 1 111 ? -17.850 -6.106 30.171 1.00 90.06 111 ARG A C 1
ATOM 880 O O . ARG A 1 111 ? -18.675 -6.880 30.632 1.00 90.06 111 ARG A O 1
ATOM 887 N N . VAL A 1 112 ? -17.303 -5.091 30.842 1.00 89.50 112 VAL A N 1
ATOM 888 C CA . VAL A 1 112 ? -17.667 -4.753 32.225 1.00 89.50 112 VAL A CA 1
ATOM 889 C C . VAL A 1 112 ? -19.138 -4.338 32.299 1.00 89.50 112 VAL A C 1
ATOM 891 O O . VAL A 1 112 ? -19.904 -4.945 33.035 1.00 89.50 112 VAL A O 1
ATOM 894 N N . GLY A 1 113 ? -19.577 -3.417 31.437 1.00 80.19 113 GLY A N 1
ATOM 895 C CA . GLY A 1 113 ? -20.982 -3.001 31.396 1.00 80.19 113 GLY A CA 1
ATOM 896 C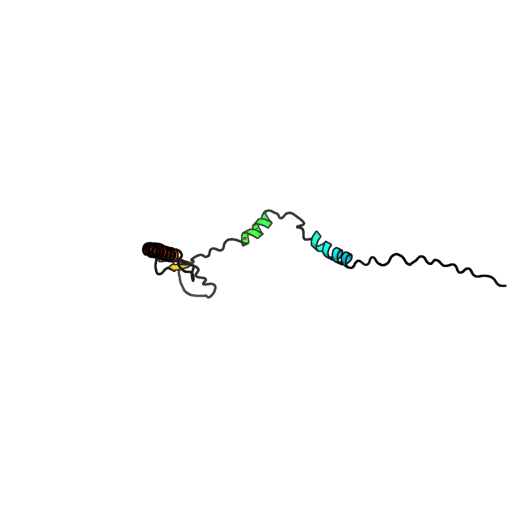 C . GLY A 1 113 ? -21.954 -4.138 31.054 1.00 80.19 113 GLY A C 1
ATOM 897 O O . GLY A 1 113 ? -23.077 -4.147 31.545 1.00 80.19 113 GLY A O 1
ATOM 898 N N . ASN A 1 114 ? -21.532 -5.128 30.258 1.00 75.31 114 ASN A N 1
ATOM 899 C CA . ASN A 1 114 ? -22.337 -6.324 30.001 1.00 75.31 114 ASN A CA 1
ATOM 900 C C . ASN A 1 114 ? -22.425 -7.246 31.230 1.00 75.31 114 ASN A C 1
ATOM 902 O O . ASN A 1 114 ? -23.497 -7.773 31.503 1.00 75.31 114 ASN A O 1
ATOM 906 N N . SER A 1 115 ? -21.338 -7.426 31.990 1.00 72.81 115 SER A N 1
ATOM 907 C CA . SER A 1 115 ? -21.390 -8.180 33.255 1.00 72.81 115 SER A CA 1
ATOM 908 C C . SER A 1 115 ? -22.210 -7.472 34.339 1.00 72.81 115 SER A C 1
ATOM 910 O O . SER A 1 115 ? -22.880 -8.132 35.134 1.00 72.81 115 SER A O 1
ATOM 912 N N . ASP A 1 116 ? -22.210 -6.139 34.348 1.00 72.00 116 ASP A N 1
ATOM 913 C CA . ASP A 1 116 ? -23.024 -5.353 35.278 1.00 72.00 116 ASP A CA 1
ATOM 914 C C . ASP A 1 116 ? -24.521 -5.445 34.924 1.00 72.00 116 ASP A C 1
ATOM 916 O O . ASP A 1 116 ? -25.369 -5.471 35.810 1.00 72.00 116 ASP A O 1
ATOM 920 N N . ALA A 1 117 ? -24.865 -5.557 33.636 1.00 65.19 117 ALA A N 1
ATOM 921 C CA . ALA A 1 117 ? -26.248 -5.743 33.192 1.00 65.19 117 ALA A CA 1
ATOM 922 C C . ALA A 1 117 ? -26.807 -7.148 33.500 1.00 65.19 117 ALA A C 1
ATOM 924 O O . ALA A 1 117 ? -27.991 -7.275 33.798 1.00 65.19 117 ALA A O 1
ATOM 925 N N . GLU A 1 118 ? -25.976 -8.193 33.454 1.00 65.06 118 GLU A N 1
ATOM 926 C CA . GLU A 1 118 ? -26.397 -9.584 33.705 1.00 65.06 118 GLU A CA 1
ATOM 927 C C . GLU A 1 118 ? -26.512 -9.927 35.202 1.00 65.06 118 GLU A C 1
ATOM 929 O O . GLU A 1 118 ? -27.154 -10.902 35.570 1.00 65.06 118 GLU A O 1
ATOM 934 N N . SER A 1 119 ? -25.942 -9.108 36.090 1.00 59.00 119 SER A N 1
ATOM 935 C CA . SER A 1 119 ? -26.007 -9.314 37.548 1.00 59.00 119 SER A CA 1
ATOM 936 C C . SER A 1 119 ? -27.213 -8.652 38.234 1.00 59.00 119 SER A C 1
ATOM 938 O O . SER A 1 119 ? -27.364 -8.772 39.450 1.00 59.00 119 SER A O 1
ATOM 940 N N . ILE A 1 120 ? -28.076 -7.965 37.475 1.00 62.38 120 ILE A N 1
ATOM 941 C CA . ILE A 1 120 ? -29.292 -7.292 37.977 1.00 62.38 120 ILE A CA 1
ATOM 942 C C . ILE A 1 120 ? -30.578 -8.065 37.598 1.00 62.38 120 ILE A C 1
ATOM 944 O O . ILE A 1 120 ? -31.664 -7.734 38.075 1.00 62.38 120 ILE A O 1
ATOM 948 N N . SER A 1 121 ? -30.468 -9.121 36.787 1.00 55.91 121 SER A N 1
ATOM 949 C CA . SER A 1 121 ? -31.545 -10.077 36.472 1.00 55.91 121 SER A CA 1
ATOM 950 C C . SER A 1 121 ? -31.441 -11.349 37.301 1.00 55.91 121 SER A C 1
ATOM 952 O O . SER A 1 121 ? -32.503 -11.853 37.725 1.00 55.91 121 SER A O 1
#

Foldseek 3Di:
DDDDDDDDDDPDDPDPPDPPPVVVVVVVVVPPCVVVVDDPDDDDPVRVCVVCVVVDDDPPDPPPPDDDDDDDDDPPNQWDADPPPRDIDGPPDDDPVVVVVVVVVVVVVVVVVVVVVVVVD

InterPro domains:
  IPR002677 Large ribosomal subunit protein bL32 [PF01783] (37-60)
  IPR002677 Large ribosomal subunit protein bL32 [PF01783] (76-100)
  IPR002677 Large ribosomal subunit protein bL32 [TIGR01031] (78-100)
  IPR011332 Zinc-binding ribosomal protein [SSF57829] (35-106)
  IPR051991 Mitochondrial ribosomal protein bL32 [PTHR21026] (34-107)

Nearest PDB structures (foldseek):
  7pdv-assembly4_G  TM=2.676E-01  e=9.125E+00  Homo sapiens
  8qkv-assembly1_S  TM=1.756E-01  e=5.270E+00  Saccharomyces cerevisiae S288C

Radius of gyration: 40.7 Å; Cα contacts (8 Å, |Δi|>4): 36; chains: 1; bounding box: 52×67×133 Å

pLDDT: mean 73.57, std 17.88, range [38.69, 96.38]

Secondary structure (DSSP, 8-state):
--------------SS-----HHHHHHHHHHHHHHHSS-SSPPPHHHHHHHHHTTPPP-------S------S-----EEE-TTT--EEETTS--HHHHHHHHHHHHHHHHHHHHHHHT--